Protein AF-A0A6G3X7B6-F1 (afdb_monomer_lite)

InterPro domains:
  IPR023213 Chloramphenicol acetyltransferase-like domain superfamily [G3DSA:3.30.559.10] (31-50)

Foldseek 3Di:
DDPVVVCVVVVADDDPVADRPDQEEEAEDADAFDQDDDPVDTDGDDDDDDPDDPGNKYKYWYQDHPDNDIDIDMD

Secondary structure (DSSP, 8-state):
--HHHHHHHH-PPP-SSS-SS-SEEEEEE-S----EEETTEEE-------SS-SSSEEEEEEE-TTSS-EEEEE-

Structure (mmCIF, N/CA/C/O backbone):
data_AF-A0A6G3X7B6-F1
#
_entry.id   AF-A0A6G3X7B6-F1
#
loop_
_atom_site.group_PDB
_atom_site.id
_atom_site.type_symbol
_atom_site.label_atom_id
_atom_site.label_alt_id
_atom_site.label_comp_id
_atom_site.label_asym_id
_atom_site.label_entity_id
_atom_site.label_seq_id
_atom_site.pdbx_PDB_ins_code
_atom_site.Cartn_x
_atom_site.Cartn_y
_atom_site.Cartn_z
_atom_site.occupancy
_atom_site.B_iso_or_equiv
_atom_site.auth_seq_id
_atom_site.auth_comp_id
_atom_site.auth_asym_id
_atom_site.auth_atom_id
_atom_site.pdbx_PDB_model_num
ATOM 1 N N . LEU A 1 1 ? -13.290 -8.749 -2.404 1.00 88.69 1 LEU A N 1
ATOM 2 C CA . LEU A 1 1 ? -13.868 -8.257 -1.134 1.00 88.69 1 LEU A CA 1
ATOM 3 C C . LEU A 1 1 ? -13.422 -6.810 -0.950 1.00 88.69 1 LEU A C 1
ATOM 5 O O . LEU A 1 1 ? -12.220 -6.589 -1.034 1.00 88.69 1 LEU A O 1
ATOM 9 N N . PRO A 1 2 ? -14.334 -5.844 -0.768 1.00 95.69 2 PRO A N 1
ATOM 10 C CA . PRO A 1 2 ? -13.966 -4.456 -0.482 1.00 95.69 2 PRO A CA 1
ATOM 11 C C . PRO A 1 2 ? -13.296 -4.324 0.889 1.00 95.69 2 PRO A C 1
ATOM 13 O O . PRO A 1 2 ? -13.685 -5.018 1.831 1.00 95.69 2 PRO A O 1
ATOM 16 N N . PHE A 1 3 ? -12.319 -3.428 1.010 1.00 94.38 3 PHE A N 1
ATOM 17 C CA . PHE A 1 3 ? -11.609 -3.183 2.268 1.00 94.38 3 PHE A CA 1
ATOM 18 C C . PHE A 1 3 ? -12.563 -2.712 3.376 1.00 94.38 3 PHE A C 1
ATOM 20 O O . PHE A 1 3 ? -12.469 -3.148 4.519 1.00 94.38 3 PHE A O 1
ATOM 27 N N . GLU A 1 4 ? -13.552 -1.898 3.018 1.00 94.31 4 GLU A N 1
ATOM 28 C CA . GLU A 1 4 ? -14.559 -1.338 3.920 1.00 94.31 4 GLU A CA 1
ATOM 29 C C . GLU A 1 4 ? -15.386 -2.442 4.583 1.00 94.31 4 GLU A C 1
ATOM 31 O O . GLU A 1 4 ? -15.656 -2.393 5.779 1.00 94.31 4 GLU A O 1
ATOM 36 N N . ARG A 1 5 ? -15.720 -3.501 3.833 1.00 96.50 5 ARG A N 1
ATOM 37 C CA . ARG A 1 5 ? -16.448 -4.661 4.370 1.00 96.50 5 ARG A CA 1
ATOM 38 C C . ARG A 1 5 ? -15.625 -5.429 5.403 1.00 96.50 5 ARG A 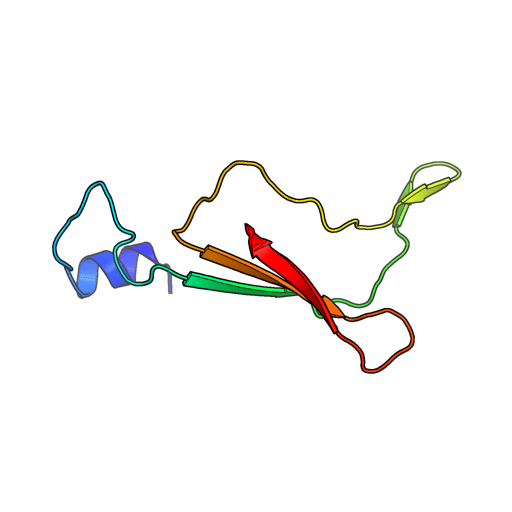C 1
ATOM 40 O O . ARG A 1 5 ? -16.200 -5.980 6.336 1.00 96.50 5 ARG A O 1
ATOM 47 N N . LEU A 1 6 ? -14.301 -5.468 5.245 1.00 95.38 6 LEU A N 1
ATOM 48 C CA . LEU A 1 6 ? -13.405 -6.094 6.216 1.00 95.38 6 LEU A CA 1
ATOM 49 C C . LEU A 1 6 ? -13.292 -5.252 7.494 1.00 95.38 6 LEU A C 1
ATOM 51 O O . LEU A 1 6 ? -13.347 -5.804 8.590 1.00 95.38 6 LEU A O 1
ATOM 55 N N . VAL A 1 7 ? -13.188 -3.927 7.362 1.00 95.31 7 VAL A N 1
ATOM 56 C CA . VAL A 1 7 ? -13.192 -3.001 8.507 1.00 95.31 7 VAL A CA 1
ATOM 57 C C . VAL A 1 7 ? -14.499 -3.115 9.293 1.00 95.31 7 VAL A C 1
ATOM 59 O O . VAL A 1 7 ? -14.456 -3.204 10.518 1.00 95.31 7 VAL A O 1
ATOM 62 N N . ASP A 1 8 ? -15.641 -3.174 8.603 1.00 95.00 8 ASP A N 1
ATOM 63 C CA . ASP A 1 8 ? -16.954 -3.331 9.237 1.00 95.00 8 ASP A CA 1
ATOM 64 C C . ASP A 1 8 ? -17.065 -4.655 10.007 1.00 95.00 8 ASP A C 1
ATOM 66 O O . ASP A 1 8 ? -17.562 -4.677 11.130 1.00 95.00 8 ASP A O 1
ATOM 70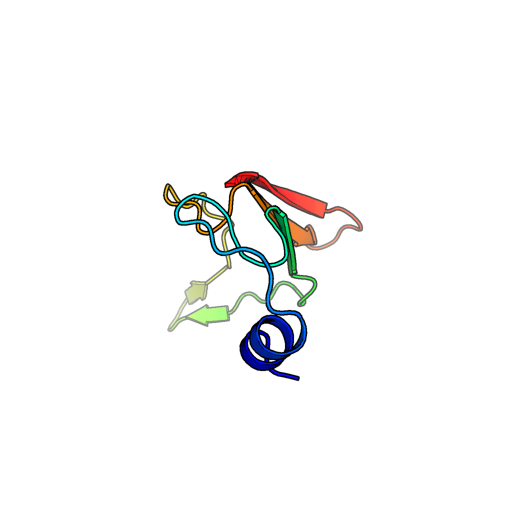 N N . ALA A 1 9 ? -16.587 -5.756 9.417 1.00 96.56 9 ALA A N 1
ATOM 71 C CA . ALA A 1 9 ? -16.668 -7.084 10.022 1.00 96.56 9 ALA A CA 1
ATOM 72 C C . ALA A 1 9 ? -15.741 -7.253 11.237 1.00 96.56 9 ALA A C 1
ATOM 74 O O . ALA A 1 9 ? -16.106 -7.935 12.192 1.00 96.56 9 ALA A O 1
ATOM 75 N N . LEU A 1 10 ? -14.545 -6.657 11.201 1.00 95.94 10 LEU A N 1
ATOM 76 C CA . LEU A 1 10 ? -13.559 -6.761 12.282 1.00 95.94 10 LEU A CA 1
ATOM 77 C C . LEU A 1 10 ? -13.743 -5.700 13.375 1.00 95.94 10 LEU A C 1
ATOM 79 O O . LEU A 1 10 ? -13.213 -5.877 14.468 1.00 95.94 10 LEU A O 1
ATOM 83 N N . ALA A 1 11 ? -14.461 -4.610 13.081 1.00 94.94 11 ALA A N 1
ATOM 84 C CA . ALA A 1 11 ? -14.750 -3.503 13.993 1.00 94.94 11 ALA A CA 1
ATOM 85 C C . ALA A 1 11 ? -13.543 -3.067 14.865 1.00 94.94 11 ALA A C 1
ATOM 87 O O . ALA A 1 11 ? -13.652 -3.031 16.096 1.00 94.94 11 ALA A O 1
ATOM 88 N N . PRO A 1 12 ? -12.379 -2.739 14.264 1.00 94.25 12 PRO A N 1
ATOM 89 C CA . PRO A 1 12 ? -11.198 -2.350 15.027 1.00 94.25 12 PRO A CA 1
ATOM 90 C C . PRO A 1 12 ? -11.437 -1.046 15.803 1.00 94.25 12 PRO A C 1
ATOM 92 O O . PRO A 1 12 ? -12.268 -0.213 15.427 1.00 94.25 12 PRO A O 1
ATOM 95 N N . GLN A 1 13 ? -10.671 -0.832 16.877 1.00 94.44 13 GLN A N 1
ATOM 96 C CA . GLN A 1 13 ? -10.716 0.427 17.625 1.00 94.44 13 GLN A CA 1
ATOM 97 C C . GLN A 1 13 ? -10.377 1.607 16.706 1.00 94.44 13 GLN A C 1
ATOM 99 O O . GLN A 1 13 ? -9.331 1.635 16.056 1.00 94.44 13 GLN A O 1
ATOM 104 N N . ARG A 1 14 ? -11.273 2.598 16.651 1.00 90.81 14 ARG A N 1
ATOM 105 C CA . ARG A 1 14 ? -11.093 3.778 15.800 1.00 90.81 14 ARG A CA 1
ATOM 106 C C . ARG A 1 14 ? -10.012 4.694 16.367 1.00 90.81 14 ARG A C 1
ATOM 108 O O . ARG A 1 14 ? -10.005 5.002 17.555 1.00 90.81 14 ARG A O 1
ATOM 115 N N . SER A 1 15 ? -9.148 5.182 15.484 1.00 93.56 15 SER A N 1
ATOM 116 C CA . SER A 1 15 ? -8.130 6.188 15.777 1.00 93.56 15 SER A CA 1
ATOM 117 C C . SER A 1 15 ? -8.146 7.253 14.685 1.00 93.56 15 SER A C 1
ATOM 119 O O . SER A 1 15 ? -8.317 6.927 13.515 1.00 93.56 15 SER A O 1
ATOM 121 N N . LEU A 1 16 ? -7.954 8.521 15.060 1.00 90.25 16 LEU A N 1
ATOM 122 C CA . LEU A 1 16 ? -7.761 9.617 14.098 1.00 90.25 16 LEU A CA 1
ATOM 123 C C . LEU A 1 16 ? -6.314 9.704 13.590 1.00 90.25 16 LEU A C 1
ATOM 125 O O . LEU A 1 16 ? -6.041 10.445 12.653 1.00 90.25 16 LEU A O 1
ATOM 129 N N . SER A 1 17 ? -5.391 8.966 14.212 1.00 91.44 17 SER A N 1
ATOM 130 C CA . SER A 1 17 ? -3.952 9.028 13.932 1.00 91.44 17 SER A CA 1
ATOM 131 C C . SER A 1 17 ? -3.412 7.750 13.292 1.00 91.44 17 SER A C 1
ATOM 133 O O . SER A 1 17 ? -2.211 7.654 13.082 1.00 91.44 17 SER A O 1
ATOM 135 N N . ARG A 1 18 ? -4.258 6.738 13.054 1.00 89.88 18 ARG A N 1
ATOM 136 C CA . ARG A 1 18 ? -3.842 5.437 12.517 1.00 89.88 18 ARG A CA 1
ATOM 137 C C . ARG A 1 18 ? -4.872 4.878 11.553 1.00 89.88 18 ARG A C 1
ATOM 139 O O . ARG A 1 18 ? -6.076 5.006 11.759 1.00 89.88 18 ARG A O 1
ATOM 146 N N . HIS A 1 19 ? -4.369 4.166 10.555 1.00 92.62 19 HIS A N 1
ATOM 147 C CA . HIS A 1 19 ? -5.184 3.368 9.651 1.00 92.62 19 HIS A CA 1
ATOM 148 C C . HIS A 1 19 ? -5.732 2.111 10.350 1.00 92.62 19 HIS A C 1
ATOM 150 O O . HIS A 1 19 ? -5.059 1.552 11.222 1.00 92.62 19 HIS A O 1
ATOM 156 N N . PRO A 1 20 ? -6.947 1.657 9.980 1.00 92.38 20 PRO A N 1
ATOM 157 C CA . PRO A 1 20 ? -7.736 0.725 10.788 1.00 92.38 20 PRO A CA 1
ATOM 158 C C . PRO A 1 20 ? -7.184 -0.702 10.849 1.00 92.38 20 PRO A C 1
ATOM 160 O O . PRO A 1 20 ? -7.441 -1.385 11.835 1.00 92.38 20 PRO A O 1
ATOM 163 N N . LEU A 1 21 ? -6.455 -1.162 9.824 1.00 94.38 21 LEU A N 1
ATOM 164 C CA . LEU A 1 21 ? -5.994 -2.559 9.734 1.00 94.38 21 LEU A CA 1
ATOM 165 C C . LEU A 1 21 ? -4.485 -2.716 9.488 1.00 94.38 21 LEU A C 1
ATOM 167 O O . LEU A 1 21 ? -3.923 -3.749 9.831 1.00 94.38 21 LEU A O 1
ATOM 171 N N . PHE A 1 22 ? -3.819 -1.716 8.916 1.00 94.75 22 PHE A N 1
ATOM 172 C CA . PHE A 1 22 ? -2.380 -1.726 8.646 1.00 94.75 22 PHE A CA 1
ATOM 173 C C . PHE A 1 22 ? -1.867 -0.291 8.615 1.00 94.75 22 PHE A C 1
ATOM 175 O O . PHE A 1 22 ? -2.658 0.625 8.430 1.00 94.75 22 PHE A O 1
ATOM 182 N N . GLN A 1 23 ? -0.563 -0.092 8.782 1.00 93.56 23 GLN A N 1
ATOM 183 C CA . GLN A 1 23 ? 0.060 1.239 8.790 1.00 93.56 23 GLN A CA 1
ATOM 184 C C . GLN A 1 23 ? 1.132 1.398 7.706 1.00 93.56 23 GLN A C 1
ATOM 186 O O . GLN A 1 23 ? 1.469 2.520 7.345 1.00 93.56 23 GLN A O 1
ATOM 191 N N . VAL A 1 24 ? 1.633 0.283 7.167 1.00 94.12 24 VAL A N 1
ATOM 192 C CA . VAL A 1 24 ? 2.670 0.250 6.133 1.00 94.12 24 VAL A CA 1
ATOM 193 C C . VAL A 1 24 ? 2.095 -0.382 4.875 1.00 94.12 24 VAL A C 1
ATOM 195 O O . VAL A 1 24 ? 1.530 -1.475 4.936 1.00 94.12 24 VAL A O 1
ATOM 198 N N . ALA A 1 25 ? 2.250 0.297 3.743 1.00 93.38 25 ALA A N 1
ATOM 199 C CA . ALA A 1 25 ? 1.872 -0.219 2.436 1.00 93.38 25 ALA A CA 1
ATOM 200 C C . ALA A 1 25 ? 3.115 -0.606 1.627 1.00 93.38 25 ALA A C 1
ATOM 202 O O . ALA A 1 25 ? 4.079 0.154 1.549 1.00 93.38 25 ALA A O 1
ATOM 203 N N . LEU A 1 26 ? 3.063 -1.773 0.986 1.00 93.62 26 LEU A N 1
ATOM 204 C CA . LEU A 1 26 ? 4.014 -2.192 -0.040 1.00 93.62 26 LEU A CA 1
ATOM 205 C C . LEU A 1 26 ? 3.286 -2.204 -1.380 1.00 93.62 26 LEU A C 1
ATOM 207 O O . LEU A 1 26 ? 2.273 -2.888 -1.530 1.00 93.62 26 LEU A O 1
ATOM 211 N N . ILE A 1 27 ? 3.811 -1.470 -2.353 1.00 91.25 27 ILE A N 1
ATOM 212 C CA . ILE A 1 27 ? 3.286 -1.443 -3.715 1.00 91.25 27 ILE A CA 1
ATOM 213 C C . ILE A 1 27 ? 4.378 -1.965 -4.630 1.00 91.25 27 ILE A C 1
ATOM 215 O O . ILE A 1 27 ? 5.426 -1.343 -4.749 1.00 91.25 27 ILE A O 1
ATOM 219 N N . HIS A 1 28 ? 4.122 -3.089 -5.289 1.00 91.31 28 HIS A N 1
ATOM 220 C CA . HIS A 1 28 ? 5.023 -3.647 -6.287 1.00 91.31 28 HIS A CA 1
ATOM 221 C C . HIS A 1 28 ? 4.396 -3.503 -7.673 1.00 91.31 28 HIS A C 1
ATOM 223 O O . HIS A 1 28 ? 3.354 -4.099 -7.948 1.00 91.31 28 HIS A O 1
ATOM 229 N N . GLN A 1 29 ? 5.010 -2.691 -8.529 1.00 84.81 29 GLN A N 1
ATOM 230 C CA . GLN A 1 29 ? 4.624 -2.551 -9.928 1.00 84.81 29 GLN A CA 1
ATOM 231 C C . GLN A 1 29 ? 5.562 -3.391 -10.797 1.00 84.81 29 GLN A C 1
ATOM 233 O O . GLN A 1 29 ? 6.618 -2.936 -11.223 1.00 84.81 29 GLN A O 1
ATOM 238 N N . ASN A 1 30 ? 5.131 -4.618 -11.069 1.00 84.00 30 ASN A N 1
ATOM 239 C CA . ASN A 1 30 ? 5.801 -5.581 -11.947 1.00 84.00 30 ASN A CA 1
ATOM 240 C C . ASN A 1 30 ? 5.225 -5.589 -13.373 1.00 84.00 30 ASN A C 1
ATOM 242 O O . ASN A 1 30 ? 5.355 -6.562 -14.117 1.00 84.00 30 ASN A O 1
ATOM 246 N N . ALA A 1 31 ? 4.487 -4.541 -13.748 1.00 78.19 31 ALA A N 1
ATOM 247 C CA . ALA A 1 31 ? 4.022 -4.409 -15.117 1.00 78.19 31 ALA A CA 1
ATOM 248 C C . ALA A 1 31 ? 5.239 -4.148 -16.023 1.00 78.19 31 ALA A C 1
ATOM 250 O O . ALA A 1 31 ? 6.084 -3.332 -15.652 1.00 78.19 31 A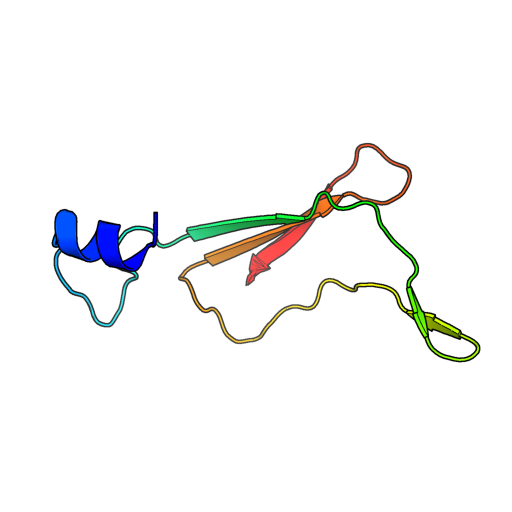LA A O 1
ATOM 251 N N . PRO A 1 32 ? 5.325 -4.772 -17.215 1.00 69.31 32 PRO A N 1
ATOM 252 C CA . PRO A 1 32 ? 6.441 -4.546 -18.125 1.00 69.31 32 PRO A CA 1
ATOM 253 C C . PRO A 1 32 ? 6.606 -3.052 -18.389 1.00 69.31 32 PRO A C 1
ATOM 255 O O . PRO A 1 32 ? 5.618 -2.384 -18.709 1.00 69.31 32 PRO A O 1
ATOM 258 N N . HIS A 1 33 ? 7.833 -2.543 -18.284 1.00 67.88 33 HIS A N 1
ATOM 259 C CA . HIS A 1 33 ? 8.123 -1.140 -18.557 1.00 67.88 33 HIS A CA 1
ATOM 260 C C . HIS A 1 33 ? 7.727 -0.819 -20.003 1.00 67.88 33 HIS A C 1
ATOM 262 O O . HIS A 1 33 ? 8.317 -1.328 -20.959 1.00 67.88 33 HIS A O 1
ATOM 268 N N . ARG A 1 34 ? 6.675 -0.016 -20.178 1.00 66.81 34 ARG A N 1
ATOM 269 C CA . ARG A 1 34 ? 6.184 0.383 -21.497 1.00 66.81 34 ARG A CA 1
ATOM 270 C C . ARG A 1 34 ? 6.509 1.843 -21.709 1.00 66.81 34 ARG A C 1
ATOM 272 O O . ARG A 1 34 ? 5.953 2.713 -21.051 1.00 66.81 34 ARG A O 1
ATOM 279 N N . THR A 1 35 ? 7.351 2.110 -22.693 1.00 72.50 35 THR A N 1
ATOM 280 C CA . THR A 1 35 ? 7.407 3.432 -23.297 1.00 72.50 35 THR A CA 1
ATOM 281 C C . THR A 1 35 ? 6.051 3.685 -23.955 1.00 72.50 35 THR A C 1
ATOM 283 O O . THR A 1 35 ? 5.672 3.030 -24.933 1.0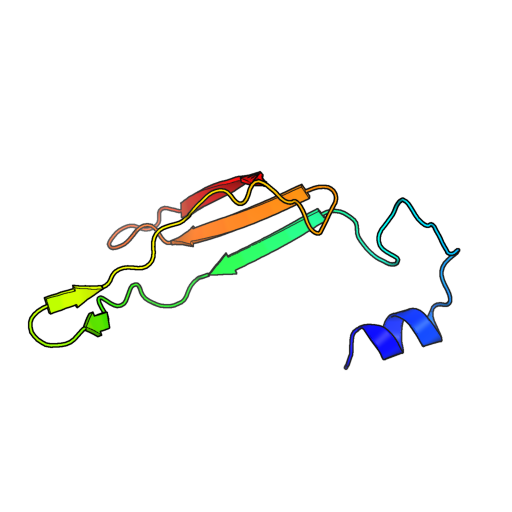0 72.50 35 THR A O 1
ATOM 286 N N . HIS A 1 36 ? 5.263 4.582 -23.375 1.00 79.75 36 HIS A N 1
ATOM 287 C CA . HIS A 1 36 ? 3.936 4.901 -23.875 1.00 79.75 36 HIS A CA 1
ATOM 288 C C . HIS A 1 36 ? 4.060 5.919 -25.007 1.00 79.75 36 HIS A C 1
ATOM 290 O O . HIS A 1 36 ? 4.783 6.906 -24.896 1.00 79.75 36 HIS A O 1
ATOM 296 N N . ARG A 1 37 ? 3.351 5.702 -26.119 1.00 86.31 37 ARG A N 1
ATOM 297 C CA . ARG A 1 37 ? 3.296 6.698 -27.195 1.00 86.31 37 ARG A CA 1
ATOM 298 C C . ARG A 1 37 ? 2.556 7.932 -26.691 1.00 86.31 37 ARG A C 1
ATOM 300 O O . ARG A 1 37 ? 1.431 7.811 -26.210 1.00 86.31 37 ARG A O 1
ATOM 307 N N . PHE A 1 38 ? 3.162 9.101 -26.850 1.00 87.62 38 PHE A N 1
ATOM 308 C CA . PHE A 1 38 ? 2.585 10.369 -26.429 1.00 87.62 38 PHE A CA 1
ATOM 309 C C . PHE A 1 38 ? 2.695 11.388 -27.567 1.00 87.62 38 PHE A C 1
ATOM 311 O O . PHE A 1 38 ? 3.703 12.076 -27.731 1.00 87.62 38 PHE A O 1
ATOM 318 N N . GLY A 1 39 ? 1.661 11.432 -28.414 1.00 88.06 39 GLY A N 1
ATOM 319 C CA . GLY A 1 39 ? 1.682 12.219 -29.649 1.00 88.06 39 GLY A CA 1
ATOM 320 C C . GLY A 1 39 ? 2.844 11.795 -30.567 1.00 88.06 39 GLY A C 1
ATOM 321 O O . GLY A 1 39 ? 2.983 10.597 -30.827 1.00 88.06 39 GLY A O 1
ATOM 322 N N . PRO A 1 40 ? 3.678 12.736 -31.057 1.00 91.56 40 PRO A N 1
ATOM 323 C CA . PRO A 1 40 ? 4.866 12.412 -31.851 1.00 91.56 40 PRO A CA 1
ATOM 324 C C . PRO A 1 40 ? 6.044 11.879 -31.014 1.00 91.56 40 PRO A C 1
ATOM 326 O O . PRO A 1 40 ? 7.045 11.465 -31.591 1.00 91.56 40 PRO A O 1
ATOM 329 N N . GLY A 1 41 ? 5.950 11.904 -29.680 1.00 90.81 41 GLY A N 1
ATOM 330 C CA . GLY A 1 41 ? 7.002 11.472 -28.763 1.00 90.81 41 GLY A CA 1
ATOM 331 C C . GLY A 1 41 ? 6.623 10.253 -27.923 1.00 90.81 41 GLY A C 1
ATOM 332 O O . GLY A 1 41 ? 5.684 9.504 -28.217 1.00 90.81 41 GLY A O 1
ATOM 333 N N . THR A 1 42 ? 7.378 10.068 -26.847 1.00 90.25 42 THR A N 1
ATOM 334 C CA . THR A 1 42 ? 7.249 8.962 -25.900 1.00 90.25 42 THR A CA 1
ATOM 335 C C . THR A 1 42 ? 7.170 9.473 -24.468 1.00 90.25 42 THR A C 1
ATOM 337 O O . THR A 1 42 ? 7.743 10.510 -24.145 1.00 90.25 42 THR A O 1
ATOM 340 N N . ALA A 1 43 ? 6.464 8.737 -23.614 1.00 85.38 43 ALA A N 1
ATOM 341 C CA . ALA A 1 43 ? 6.368 8.976 -22.184 1.00 85.38 43 ALA A CA 1
ATOM 342 C C . ALA A 1 43 ? 6.834 7.740 -21.412 1.00 85.38 43 ALA A C 1
ATOM 344 O O . ALA A 1 43 ? 6.568 6.602 -21.813 1.00 85.38 43 ALA A O 1
ATOM 345 N N . GLU A 1 44 ? 7.494 7.990 -20.291 1.00 79.62 44 GLU A N 1
ATOM 346 C CA . GLU A 1 44 ? 7.972 6.973 -19.362 1.00 79.62 44 GLU A CA 1
ATOM 347 C C . GLU A 1 44 ? 7.412 7.259 -17.971 1.00 79.62 44 GLU A C 1
ATOM 349 O O . GLU A 1 44 ? 7.065 8.398 -17.645 1.00 79.62 44 GLU A O 1
ATOM 354 N N . VAL A 1 45 ? 7.249 6.199 -17.183 1.00 75.12 45 VAL A N 1
ATOM 355 C CA . VAL A 1 45 ? 6.765 6.306 -15.809 1.00 75.12 45 VAL A CA 1
ATOM 356 C C . VAL A 1 45 ? 7.968 6.548 -14.914 1.00 75.12 45 VAL A C 1
ATOM 358 O O . VAL A 1 45 ? 8.839 5.692 -14.815 1.00 75.12 45 VAL A O 1
ATOM 361 N N . GLU A 1 46 ? 7.980 7.695 -14.244 1.00 77.50 46 GLU A N 1
ATOM 362 C CA . GLU A 1 46 ? 9.005 8.034 -13.261 1.00 77.50 46 GLU A CA 1
ATOM 363 C C . GLU A 1 46 ? 8.458 7.840 -11.844 1.00 77.50 46 GLU A C 1
ATOM 365 O O . GLU A 1 46 ? 7.328 8.235 -11.532 1.00 77.50 46 GLU A O 1
ATOM 370 N N . LEU A 1 47 ? 9.271 7.251 -10.968 1.00 74.50 47 LEU A N 1
ATOM 371 C CA . LEU A 1 47 ? 8.990 7.204 -9.536 1.00 74.50 47 LEU A CA 1
ATOM 372 C C . LEU A 1 47 ? 9.251 8.584 -8.932 1.00 74.50 47 LEU A C 1
ATOM 374 O O . LEU A 1 47 ? 10.390 9.027 -8.837 1.00 74.50 47 LEU A O 1
ATOM 378 N N . VAL A 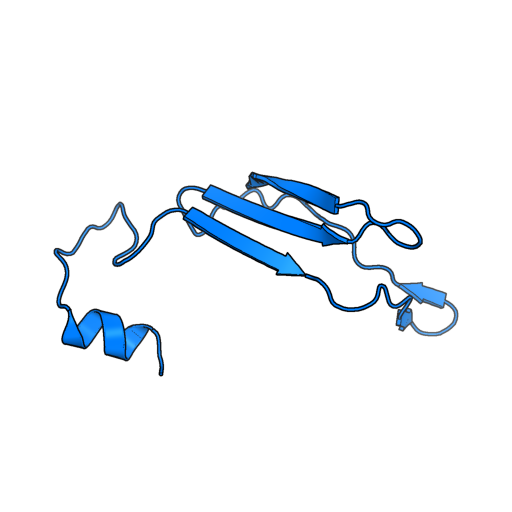1 48 ? 8.185 9.252 -8.493 1.00 75.25 48 VAL A N 1
ATOM 379 C CA . VAL A 1 48 ? 8.273 10.571 -7.858 1.00 75.25 48 VAL A CA 1
ATOM 380 C C . VAL A 1 48 ? 7.889 10.459 -6.388 1.00 75.25 48 VAL A C 1
ATOM 382 O O . VAL A 1 48 ? 6.838 9.907 -6.052 1.00 75.25 48 VAL A O 1
ATOM 385 N N . GLU A 1 49 ? 8.717 11.022 -5.510 1.00 70.56 49 GLU A N 1
ATOM 386 C CA . GLU A 1 49 ? 8.370 11.185 -4.099 1.00 70.56 49 GLU A CA 1
ATOM 387 C C . GLU A 1 49 ? 7.163 12.118 -3.951 1.00 70.56 49 GLU A C 1
ATOM 389 O O . GLU A 1 49 ? 7.129 13.244 -4.461 1.00 70.56 49 GLU A O 1
ATOM 394 N N . THR A 1 50 ? 6.152 11.662 -3.220 1.00 69.69 50 THR A N 1
ATOM 395 C CA . THR A 1 50 ? 4.978 12.468 -2.907 1.00 69.69 50 THR A CA 1
ATOM 396 C C . THR A 1 50 ? 5.151 13.027 -1.507 1.00 69.69 50 THR A C 1
ATOM 398 O O . THR A 1 50 ? 5.162 12.274 -0.543 1.00 69.69 50 THR A O 1
ATOM 401 N N . ARG A 1 51 ? 5.192 14.358 -1.363 1.00 69.06 51 ARG A N 1
ATOM 402 C CA . ARG A 1 51 ? 5.312 15.053 -0.059 1.00 69.06 51 ARG A CA 1
ATOM 403 C C . ARG A 1 51 ? 4.132 14.835 0.909 1.00 69.06 51 ARG A C 1
ATOM 405 O O . ARG A 1 51 ? 4.047 15.509 1.931 1.00 69.06 51 ARG A O 1
ATOM 412 N N . ALA A 1 52 ? 3.195 13.956 0.570 1.00 74.00 52 ALA A N 1
ATOM 413 C CA . ALA A 1 52 ? 2.051 13.593 1.385 1.00 74.00 52 ALA A CA 1
ATOM 414 C C . ALA A 1 52 ? 2.000 12.068 1.515 1.00 74.00 52 ALA A C 1
ATOM 416 O O . ALA A 1 52 ? 1.815 11.365 0.521 1.00 74.00 52 ALA A O 1
ATOM 417 N N . ALA A 1 53 ? 2.121 11.574 2.745 1.00 75.81 53 ALA A N 1
ATOM 418 C CA . ALA A 1 53 ? 1.993 10.159 3.050 1.00 75.81 53 ALA A CA 1
ATOM 419 C C . ALA A 1 53 ? 0.531 9.846 3.401 1.00 75.81 53 ALA A C 1
ATOM 421 O O . ALA A 1 53 ? -0.050 10.433 4.314 1.00 75.81 53 ALA A O 1
ATOM 422 N N . LYS A 1 54 ? -0.094 8.942 2.635 1.00 80.25 54 LYS A N 1
ATOM 423 C CA . LYS A 1 54 ? -1.447 8.447 2.943 1.00 80.25 54 LYS A CA 1
ATOM 424 C C . LYS A 1 54 ? -1.441 7.431 4.073 1.00 80.25 54 LYS A C 1
ATOM 426 O O . LYS A 1 54 ? -2.477 7.255 4.681 1.00 80.25 54 LYS A O 1
ATOM 431 N N . PHE A 1 55 ? -0.315 6.775 4.318 1.00 87.19 55 PHE A N 1
ATOM 432 C CA . PHE A 1 55 ? -0.088 5.811 5.391 1.00 87.19 55 PHE A CA 1
ATOM 433 C C . PHE A 1 55 ? 1.140 6.255 6.185 1.00 87.19 55 PHE A C 1
ATOM 435 O O . PHE A 1 55 ? 1.836 7.166 5.747 1.00 87.19 55 PHE A O 1
ATOM 442 N N . ASP A 1 56 ? 1.432 5.605 7.309 1.00 89.19 56 ASP A N 1
ATOM 443 C CA . ASP A 1 56 ? 2.618 5.939 8.108 1.00 89.19 56 ASP A CA 1
ATOM 444 C C . ASP A 1 56 ? 3.912 5.687 7.309 1.00 89.19 56 ASP A C 1
ATOM 446 O O . ASP A 1 56 ? 4.904 6.379 7.515 1.00 89.19 56 ASP A O 1
ATOM 450 N N . LEU A 1 57 ? 3.893 4.708 6.394 1.00 89.69 57 LEU A N 1
ATOM 451 C CA . LEU A 1 57 ? 4.961 4.455 5.426 1.00 89.69 57 LEU A CA 1
ATOM 452 C C . LEU A 1 57 ? 4.397 3.827 4.152 1.00 89.69 57 LEU A C 1
ATOM 454 O O . LEU A 1 57 ? 3.583 2.899 4.215 1.00 89.69 57 LEU A O 1
ATOM 458 N N . THR A 1 58 ? 4.877 4.267 2.992 1.00 91.25 58 THR A N 1
ATOM 459 C CA . THR A 1 58 ? 4.663 3.550 1.729 1.00 91.25 58 THR A CA 1
ATOM 460 C C . THR A 1 58 ? 5.994 3.216 1.071 1.00 91.25 58 THR A C 1
ATOM 462 O O . THR A 1 58 ? 6.771 4.109 0.755 1.00 91.25 58 THR A O 1
ATOM 465 N N . LEU A 1 59 ? 6.228 1.927 0.820 1.00 90.94 59 LEU A N 1
ATOM 466 C CA . LEU A 1 59 ? 7.338 1.440 0.005 1.00 90.94 59 LEU A CA 1
ATOM 467 C C . LEU A 1 59 ? 6.811 1.105 -1.391 1.00 90.94 59 LEU A C 1
ATOM 469 O O . LEU A 1 59 ? 6.056 0.145 -1.564 1.00 90.94 59 LEU A O 1
ATOM 473 N N . ALA A 1 60 ? 7.197 1.903 -2.382 1.00 90.19 60 ALA A N 1
ATOM 474 C CA . ALA A 1 60 ? 6.886 1.650 -3.783 1.00 90.19 60 ALA A CA 1
ATOM 475 C C . ALA A 1 60 ? 8.094 1.002 -4.459 1.00 90.19 60 ALA A C 1
ATOM 477 O O . ALA A 1 60 ? 9.198 1.528 -4.363 1.00 90.19 60 ALA A O 1
ATOM 478 N N . VAL A 1 61 ? 7.886 -0.128 -5.129 1.00 90.44 61 VAL A N 1
ATOM 479 C CA . VAL A 1 61 ? 8.918 -0.927 -5.798 1.00 90.44 61 VAL A CA 1
ATOM 480 C C . VAL A 1 61 ? 8.533 -1.114 -7.261 1.00 90.44 61 VAL A C 1
ATOM 482 O O . VAL A 1 61 ? 7.385 -1.451 -7.562 1.00 90.44 61 VAL A O 1
ATOM 485 N N . VAL A 1 62 ? 9.495 -0.925 -8.157 1.00 88.00 62 VAL A N 1
ATOM 486 C CA . VAL A 1 62 ? 9.382 -1.199 -9.595 1.00 88.00 62 VAL A CA 1
ATOM 487 C C . VAL A 1 62 ? 10.525 -2.111 -10.032 1.00 88.00 62 VAL A C 1
ATOM 489 O O . VAL A 1 62 ? 11.608 -2.085 -9.442 1.00 88.00 62 VAL A O 1
ATOM 492 N N . GLU A 1 63 ? 10.298 -2.893 -11.081 1.00 87.44 63 GLU A N 1
ATOM 493 C CA . GLU A 1 63 ? 11.368 -3.646 -11.742 1.00 87.44 63 GLU A CA 1
ATOM 494 C C . GLU A 1 63 ? 12.312 -2.698 -12.498 1.00 87.44 63 GLU A C 1
ATOM 496 O O . GLU A 1 63 ? 11.865 -1.734 -13.124 1.00 87.44 63 GLU A O 1
ATOM 501 N N . ASP A 1 64 ? 13.621 -2.9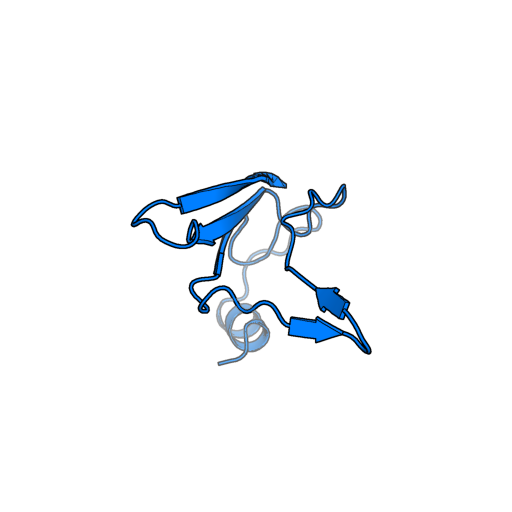62 -12.433 1.00 84.56 64 ASP A N 1
ATOM 502 C CA . ASP A 1 64 ? 14.629 -2.219 -13.194 1.00 84.56 64 ASP A CA 1
ATOM 503 C C . ASP A 1 64 ? 14.722 -2.781 -14.629 1.00 84.56 64 ASP A C 1
ATOM 505 O O . ASP A 1 64 ? 15.142 -3.932 -14.812 1.00 84.56 64 ASP A O 1
ATOM 509 N N . PRO A 1 65 ? 14.320 -2.012 -15.661 1.00 78.56 65 PRO A N 1
ATOM 510 C CA . PRO A 1 65 ? 14.160 -2.530 -17.015 1.00 78.56 65 PRO A CA 1
ATOM 511 C C . PRO A 1 65 ? 15.414 -3.212 -17.571 1.00 78.56 65 PRO A C 1
ATOM 513 O O . PRO A 1 65 ? 16.500 -2.638 -17.605 1.00 78.56 65 PRO A O 1
ATOM 516 N N . GLY A 1 66 ? 15.244 -4.431 -18.091 1.00 78.12 66 GLY A N 1
ATOM 517 C CA . GLY A 1 66 ? 16.329 -5.185 -18.729 1.00 78.12 66 GLY A CA 1
ATOM 518 C C . GLY A 1 66 ? 17.291 -5.867 -17.750 1.00 78.12 66 GLY A C 1
ATOM 519 O O . GLY A 1 66 ? 18.323 -6.378 -18.183 1.00 78.12 66 GLY A O 1
ATOM 520 N N . THR A 1 67 ? 16.956 -5.898 -16.459 1.00 83.19 67 THR A N 1
ATOM 521 C CA . THR A 1 67 ? 17.701 -6.605 -15.409 1.00 83.19 67 THR A CA 1
ATOM 522 C C . THR A 1 67 ? 16.744 -7.377 -14.494 1.00 83.19 67 THR A C 1
ATOM 524 O O . THR A 1 67 ? 15.540 -7.149 -14.534 1.00 83.19 67 THR A O 1
ATOM 527 N N . ASP A 1 68 ? 17.279 -8.236 -13.621 1.00 84.00 68 ASP A N 1
ATOM 528 C CA . ASP A 1 68 ? 16.522 -8.846 -12.511 1.00 84.00 68 ASP A CA 1
ATOM 529 C C . ASP A 1 68 ? 16.493 -7.938 -11.254 1.00 84.00 68 ASP A C 1
ATOM 531 O O . ASP A 1 68 ? 16.255 -8.394 -10.133 1.00 84.00 68 ASP A O 1
ATOM 535 N N . GLY A 1 69 ? 16.823 -6.650 -11.413 1.00 88.38 69 GLY A N 1
ATOM 536 C CA . GLY A 1 69 ? 16.932 -5.674 -10.332 1.00 88.38 69 GLY A CA 1
ATOM 537 C C . GLY A 1 69 ? 15.599 -5.035 -9.939 1.00 88.38 69 GLY A C 1
ATOM 538 O O . GLY A 1 69 ? 14.638 -5.015 -10.706 1.00 88.38 69 GLY A O 1
ATOM 539 N N . LEU A 1 70 ? 15.561 -4.458 -8.734 1.00 90.00 70 LEU A N 1
ATOM 540 C CA . LEU A 1 70 ? 14.422 -3.701 -8.213 1.00 90.00 70 LEU A CA 1
ATOM 541 C C . LEU A 1 70 ? 14.864 -2.288 -7.820 1.00 90.00 70 LEU A C 1
ATOM 543 O O . LEU A 1 70 ? 15.897 -2.111 -7.172 1.00 90.00 70 LEU A O 1
ATOM 547 N N . ARG A 1 71 ? 14.045 -1.290 -8.152 1.00 88.38 71 ARG A N 1
ATOM 548 C CA . ARG A 1 71 ? 14.167 0.091 -7.662 1.00 88.38 71 ARG A CA 1
ATOM 549 C C . ARG A 1 71 ? 13.043 0.379 -6.686 1.00 88.38 71 ARG A C 1
ATOM 551 O O . ARG A 1 71 ? 11.925 -0.091 -6.884 1.00 88.38 71 ARG A O 1
ATOM 558 N N . ALA A 1 72 ? 13.324 1.162 -5.649 1.00 88.94 72 ALA A N 1
ATOM 559 C CA . ALA A 1 72 ? 12.327 1.481 -4.640 1.00 88.94 72 ALA A CA 1
ATOM 560 C C . ALA A 1 72 ? 12.418 2.923 -4.137 1.00 88.94 72 ALA A C 1
ATOM 562 O O . ALA A 1 72 ? 13.499 3.507 -4.096 1.00 88.94 72 ALA A O 1
ATOM 563 N N . ALA A 1 73 ? 11.272 3.461 -3.722 1.00 87.38 73 ALA A N 1
ATOM 564 C CA . ALA A 1 73 ? 11.137 4.773 -3.103 1.00 87.38 73 ALA A CA 1
ATOM 565 C C . ALA A 1 73 ? 10.280 4.686 -1.832 1.00 87.38 73 ALA A C 1
ATOM 567 O O . ALA A 1 73 ? 9.362 3.861 -1.741 1.00 87.38 73 ALA A O 1
ATOM 568 N N . LEU A 1 74 ? 10.591 5.549 -0.863 1.00 86.31 74 LEU A N 1
ATOM 569 C CA . LEU A 1 74 ? 9.866 5.691 0.398 1.00 86.31 74 LEU A CA 1
ATOM 570 C C . LEU A 1 74 ? 9.121 7.026 0.410 1.00 86.31 74 LEU A C 1
ATOM 572 O O . LEU A 1 74 ? 9.689 8.044 0.027 1.00 86.31 74 LEU A O 1
ATOM 576 N N . ASN A 1 75 ? 7.879 7.006 0.890 1.00 75.00 75 ASN A N 1
ATOM 577 C CA . ASN A 1 75 ? 7.121 8.200 1.272 1.00 75.00 75 ASN A CA 1
ATOM 578 C C . ASN A 1 75 ? 6.569 8.044 2.685 1.00 75.00 75 ASN A C 1
ATOM 580 O O . ASN A 1 75 ? 6.148 6.906 3.023 1.00 75.00 75 ASN A O 1
#

Organism: NCBI:txid2706086

Sequence (75 aa):
LPFERLVDALAPQRSLSRHPLFQVALIHQNAPHRTHRFGPGTAEVELVETRAAKFDLTLAVVEDPGTDGLRAALN

Radius of gyration: 17.08 Å; chains: 1; bounding box: 35×24×50 Å

pLDDT: mean 86.41, std 8.16, range [66.81, 96.56]